Protein AF-A0A537JM64-F1 (afdb_monomer_lite)

pLDDT: mean 83.22, std 7.19, range [62.34, 94.38]

Foldseek 3Di:
DVVVVVVVVVVVVVLVVLCVVAVVVVHDSVDDADADPPPRHHDDPVCVPCVVVCVVLVQADPPPRHHD

Radius of gyration: 15.75 Å; chains: 1; bounding box: 44×31×25 Å

Organism: NCBI:txid2569760

Secondary structure (DSSP, 8-state):
-HHHHHHHHHHHHHHHHHHH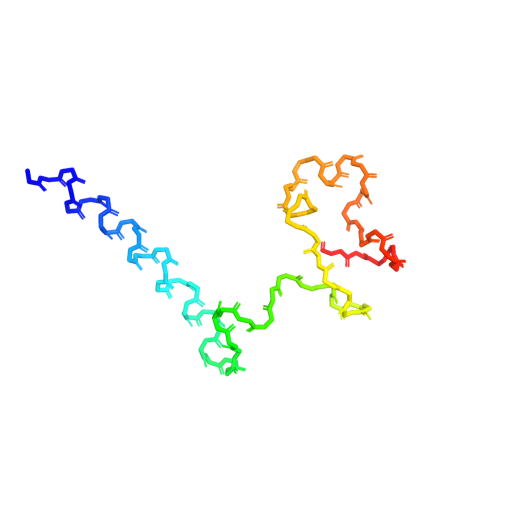HHTTTT--SSSS-SB-TTT-PBPPGGGG-HHHHHHHHSSB-TTT--B-

InterPro domains:
  IPR010627 Prepilin peptidase A24, N-terminal [PF06750] (8-68)
  IPR050882 Prepilin leader peptidase/N-methyltransferase [PTHR30487] (3-68)

Sequence (68 aa):
MGIVAFAVGLIVGSFVNVCIYRLPRRESVVWPGSHCPHCQAPIRWYDNIPLLSFALLGGRCRRCRAPI

Structure (mmCIF, N/CA/C/O backbone):
data_AF-A0A537JM64-F1
#
_entry.id   AF-A0A537JM64-F1
#
loop_
_atom_site.group_PDB
_atom_site.id
_atom_site.type_symbol
_atom_site.label_atom_id
_atom_site.label_alt_id
_atom_site.label_comp_id
_atom_site.label_asym_id
_atom_site.label_entity_id
_atom_site.label_seq_id
_atom_site.pdbx_PDB_ins_code
_atom_site.Cartn_x
_atom_site.Cartn_y
_atom_site.Cartn_z
_atom_site.occupancy
_atom_site.B_iso_or_equiv
_atom_site.auth_seq_id
_atom_site.auth_comp_id
_atom_site.auth_asym_id
_atom_site.auth_atom_id
_atom_site.pdbx_PDB_model_num
ATOM 1 N N . MET A 1 1 ? 26.252 -7.122 -16.727 1.00 67.50 1 MET A N 1
ATOM 2 C CA . MET A 1 1 ? 25.914 -8.038 -15.612 1.00 67.50 1 MET A CA 1
ATOM 3 C C . MET A 1 1 ? 25.337 -7.317 -14.386 1.00 67.50 1 MET A C 1
ATOM 5 O O . MET A 1 1 ? 24.308 -7.753 -13.892 1.00 67.50 1 MET A O 1
ATOM 9 N N . GLY A 1 2 ? 25.937 -6.215 -13.905 1.00 85.19 2 GLY A N 1
ATOM 10 C CA . GLY A 1 2 ? 25.522 -5.559 -12.648 1.00 85.19 2 GLY A CA 1
ATOM 11 C C . GLY A 1 2 ? 24.105 -4.964 -12.628 1.00 85.19 2 GLY A C 1
ATOM 12 O O . GLY A 1 2 ? 23.387 -5.147 -11.654 1.00 85.19 2 GLY A O 1
ATOM 13 N N . ILE A 1 3 ? 23.662 -4.323 -13.716 1.00 89.31 3 ILE A N 1
ATOM 14 C CA . ILE A 1 3 ? 22.322 -3.705 -13.795 1.00 89.31 3 ILE A CA 1
ATOM 15 C C . ILE A 1 3 ? 21.209 -4.757 -13.691 1.00 89.31 3 ILE A C 1
ATOM 17 O O . ILE A 1 3 ? 20.219 -4.547 -12.999 1.00 89.31 3 ILE A O 1
ATOM 21 N N . VAL A 1 4 ? 21.392 -5.914 -14.335 1.00 90.62 4 VAL A N 1
ATOM 22 C CA . VAL A 1 4 ? 20.424 -7.020 -14.281 1.00 90.62 4 VAL A CA 1
ATOM 23 C C . VAL A 1 4 ? 20.350 -7.593 -12.868 1.00 90.62 4 VAL A C 1
ATOM 25 O O . VAL A 1 4 ? 19.257 -7.748 -12.337 1.00 90.62 4 VAL A O 1
ATOM 28 N N . ALA A 1 5 ? 21.496 -7.839 -12.225 1.00 90.69 5 ALA A N 1
ATOM 29 C CA . ALA A 1 5 ? 21.534 -8.321 -10.844 1.00 90.69 5 ALA A CA 1
ATOM 30 C C . ALA A 1 5 ? 20.874 -7.332 -9.867 1.00 90.69 5 ALA A C 1
ATOM 32 O O . ALA A 1 5 ? 20.136 -7.746 -8.976 1.00 90.69 5 ALA A O 1
ATOM 33 N N . PHE A 1 6 ? 21.077 -6.028 -10.069 1.00 92.81 6 PHE A N 1
ATOM 34 C CA . PHE A 1 6 ? 20.446 -4.985 -9.265 1.00 92.81 6 PHE A CA 1
ATOM 35 C C . PHE A 1 6 ? 18.925 -4.931 -9.470 1.00 92.81 6 PHE A C 1
ATOM 37 O O . PHE A 1 6 ? 18.176 -4.919 -8.496 1.00 92.81 6 PHE A O 1
ATOM 44 N N . ALA A 1 7 ? 18.455 -4.970 -10.720 1.00 94.38 7 ALA A N 1
ATOM 45 C CA . ALA A 1 7 ? 17.026 -4.995 -11.032 1.00 94.38 7 ALA A CA 1
ATOM 46 C C . ALA A 1 7 ? 16.338 -6.239 -10.449 1.00 94.38 7 ALA A C 1
ATOM 48 O O . ALA A 1 7 ? 15.286 -6.126 -9.822 1.00 94.38 7 ALA A O 1
ATOM 49 N N . VAL A 1 8 ? 16.961 -7.413 -10.586 1.00 93.12 8 VAL A N 1
ATOM 50 C CA . VAL A 1 8 ? 16.470 -8.653 -9.970 1.00 93.12 8 VAL A CA 1
ATOM 51 C C . VAL A 1 8 ? 16.446 -8.521 -8.447 1.00 93.12 8 VAL A C 1
ATOM 53 O O . VAL A 1 8 ? 15.441 -8.865 -7.832 1.00 93.12 8 VAL A O 1
ATOM 56 N N . GLY A 1 9 ? 17.494 -7.963 -7.838 1.00 92.69 9 GLY A N 1
ATOM 57 C CA . GLY A 1 9 ? 17.543 -7.706 -6.398 1.00 92.69 9 GLY A CA 1
ATOM 58 C C . GLY A 1 9 ? 16.403 -6.808 -5.909 1.00 92.69 9 GLY A C 1
ATOM 59 O O . GLY A 1 9 ? 15.773 -7.119 -4.900 1.00 92.69 9 GLY A O 1
ATOM 60 N N . LEU A 1 10 ? 16.075 -5.745 -6.649 1.00 93.69 10 LEU A N 1
ATOM 61 C CA . LEU A 1 10 ? 14.950 -4.861 -6.326 1.00 93.69 10 LEU A CA 1
ATOM 62 C C . LEU A 1 10 ? 13.596 -5.571 -6.442 1.00 93.69 10 LEU A C 1
ATOM 64 O O . LEU A 1 10 ? 12.748 -5.423 -5.560 1.00 93.69 10 LEU A O 1
ATOM 68 N N . ILE A 1 11 ? 13.398 -6.364 -7.498 1.00 93.94 11 ILE A N 1
ATOM 69 C CA . ILE A 1 11 ? 12.159 -7.127 -7.708 1.00 93.94 11 ILE A CA 1
ATOM 70 C C . ILE A 1 11 ? 11.980 -8.160 -6.589 1.00 93.94 11 ILE A C 1
ATOM 72 O O . ILE A 1 11 ? 10.920 -8.223 -5.963 1.00 93.94 11 ILE A O 1
ATOM 76 N N . VAL A 1 12 ? 13.027 -8.936 -6.300 1.00 93.94 12 VAL A N 1
ATOM 77 C CA . VAL A 1 12 ? 13.006 -9.973 -5.260 1.00 93.94 12 VAL A CA 1
ATOM 78 C C . VAL A 1 12 ? 12.818 -9.348 -3.880 1.00 93.94 12 VAL A C 1
ATOM 80 O O . VAL A 1 12 ? 11.962 -9.803 -3.126 1.00 93.94 12 VAL A O 1
ATOM 83 N N . GLY A 1 13 ? 13.547 -8.279 -3.556 1.00 92.94 13 GLY A N 1
ATOM 84 C CA . GLY A 1 13 ? 13.414 -7.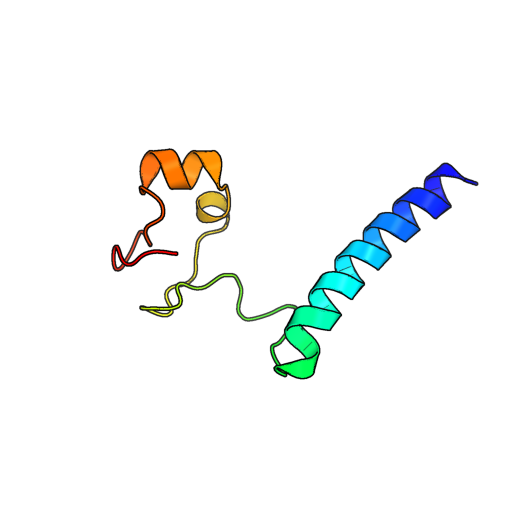582 -2.276 1.00 92.94 13 GLY A CA 1
ATOM 85 C C . GLY A 1 13 ? 12.007 -7.023 -2.054 1.00 92.94 13 GLY A C 1
ATOM 86 O 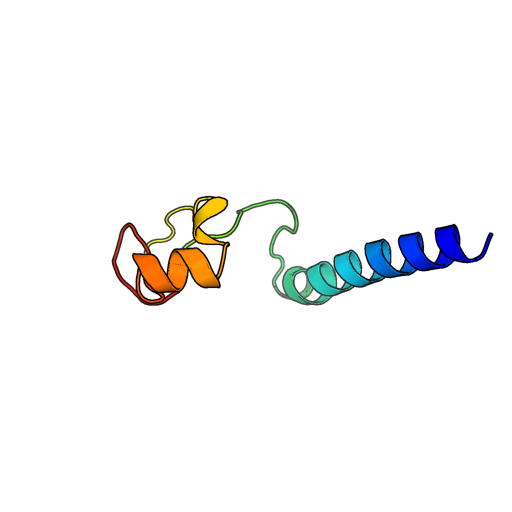O . GLY A 1 13 ? 11.432 -7.203 -0.981 1.00 92.94 13 GLY A O 1
ATOM 87 N N . SER A 1 14 ? 11.411 -6.417 -3.087 1.00 89.25 14 SER A N 1
ATOM 88 C CA . SER A 1 14 ? 10.030 -5.926 -3.034 1.00 89.25 14 SER A CA 1
ATOM 89 C C . SER A 1 14 ? 9.028 -7.058 -2.778 1.00 89.25 14 SER A C 1
ATOM 91 O O . SER A 1 14 ? 8.173 -6.942 -1.897 1.00 89.25 14 SER A O 1
ATOM 93 N N . PHE A 1 15 ? 9.170 -8.182 -3.484 1.00 89.88 15 PHE A N 1
ATOM 94 C CA . PHE A 1 15 ? 8.295 -9.341 -3.308 1.00 89.88 15 PHE A CA 1
ATOM 95 C C . PHE A 1 15 ? 8.430 -9.967 -1.912 1.00 89.88 15 PHE A C 1
ATOM 97 O O . PHE A 1 15 ? 7.424 -10.213 -1.244 1.00 89.88 15 PHE A O 1
ATOM 104 N N . VAL A 1 16 ? 9.662 -10.155 -1.428 1.00 91.56 16 VAL A N 1
ATOM 105 C CA . VAL A 1 16 ? 9.929 -10.701 -0.087 1.00 91.56 16 VAL A CA 1
ATOM 106 C C . VAL A 1 16 ? 9.324 -9.812 0.999 1.00 91.56 16 VAL A C 1
ATOM 108 O O . VAL A 1 16 ? 8.750 -10.332 1.953 1.00 91.56 16 VAL A O 1
ATOM 111 N N . ASN A 1 17 ? 9.366 -8.488 0.838 1.00 90.31 17 ASN A N 1
ATOM 112 C CA . ASN A 1 17 ? 8.729 -7.564 1.775 1.00 90.31 17 ASN A CA 1
ATOM 113 C C . ASN A 1 17 ? 7.204 -7.782 1.867 1.00 90.31 17 ASN A C 1
ATOM 115 O O . ASN A 1 17 ? 6.646 -7.821 2.965 1.00 90.31 17 ASN A O 1
ATOM 119 N N . VAL A 1 18 ? 6.527 -8.005 0.731 1.00 84.62 18 VAL A N 1
ATOM 120 C CA . VAL A 1 18 ? 5.094 -8.359 0.711 1.00 84.62 18 VAL A CA 1
ATOM 121 C C . VAL A 1 18 ? 4.851 -9.710 1.392 1.00 84.62 18 VAL A C 1
ATOM 123 O O . VAL A 1 18 ? 3.905 -9.843 2.173 1.00 84.62 18 VAL A O 1
ATOM 126 N N . CYS A 1 19 ? 5.712 -10.701 1.145 1.00 84.81 19 CYS A N 1
ATOM 127 C CA . CYS A 1 19 ? 5.624 -12.005 1.799 1.00 84.81 19 CYS A CA 1
ATOM 128 C C . CYS A 1 19 ? 5.788 -11.897 3.320 1.00 84.81 19 CYS A C 1
ATOM 130 O O . CYS A 1 19 ? 4.959 -12.438 4.041 1.00 84.81 19 CYS A O 1
ATOM 132 N N . ILE A 1 20 ? 6.782 -11.167 3.830 1.00 87.88 20 ILE A N 1
ATOM 133 C CA . ILE A 1 20 ? 6.995 -10.994 5.280 1.00 87.88 20 ILE A CA 1
ATOM 134 C C . ILE A 1 20 ? 5.755 -10.398 5.955 1.00 87.88 20 ILE A C 1
ATOM 136 O O . ILE A 1 20 ? 5.399 -10.802 7.060 1.00 87.88 20 ILE A O 1
ATOM 140 N N . TYR A 1 21 ? 5.069 -9.470 5.291 1.00 82.69 21 TYR A N 1
ATOM 141 C CA . TYR A 1 21 ? 3.863 -8.860 5.839 1.00 82.69 21 TYR A CA 1
ATOM 142 C C . TYR A 1 21 ? 2.655 -9.818 5.854 1.00 82.69 21 TYR A C 1
ATOM 144 O O . TYR A 1 21 ? 1.947 -9.897 6.865 1.00 82.69 21 TYR A O 1
ATOM 152 N N . ARG A 1 22 ? 2.427 -10.551 4.750 1.00 82.50 22 ARG A N 1
ATOM 153 C CA . ARG A 1 22 ? 1.214 -11.370 4.533 1.00 82.50 22 ARG A CA 1
ATOM 154 C C . ARG A 1 22 ? 1.319 -12.818 5.031 1.00 82.50 22 ARG A C 1
ATOM 156 O O . ARG A 1 22 ? 0.333 -13.367 5.519 1.00 82.50 22 ARG A O 1
ATOM 163 N N . LEU A 1 23 ? 2.497 -13.444 4.955 1.00 82.50 23 LEU A N 1
ATOM 164 C CA . LEU A 1 23 ? 2.686 -14.872 5.255 1.00 82.50 23 LEU A CA 1
ATOM 165 C C . LEU A 1 23 ? 2.420 -15.234 6.733 1.00 82.50 23 LEU A C 1
ATOM 167 O O . LEU A 1 23 ? 1.705 -16.210 6.968 1.00 82.50 23 LEU A O 1
ATOM 171 N N . PRO A 1 24 ? 2.876 -14.453 7.740 1.00 83.38 24 PRO A N 1
ATOM 172 C CA . PRO A 1 24 ? 2.558 -14.716 9.149 1.00 83.38 24 PRO A CA 1
ATOM 173 C C . PRO A 1 24 ? 1.060 -14.598 9.456 1.00 83.38 24 PRO A C 1
ATOM 175 O O . PRO A 1 24 ? 0.557 -15.250 10.367 1.00 83.38 24 PRO A O 1
ATOM 178 N N . ARG A 1 25 ? 0.340 -13.784 8.675 1.00 81.19 25 ARG A N 1
ATOM 179 C CA . ARG A 1 25 ? -1.108 -13.567 8.793 1.00 81.19 25 ARG A CA 1
ATOM 180 C C . ARG A 1 25 ? -1.939 -14.594 8.017 1.00 81.19 25 ARG A C 1
ATOM 182 O O . ARG A 1 25 ? -3.162 -14.532 8.060 1.00 81.19 25 ARG A O 1
ATOM 189 N N . ARG A 1 26 ? -1.292 -15.546 7.323 1.00 77.50 26 ARG A N 1
ATOM 190 C CA . ARG A 1 26 ? -1.922 -16.492 6.376 1.00 77.50 26 ARG A CA 1
ATOM 191 C C . ARG A 1 26 ? -2.785 -15.791 5.319 1.00 77.50 26 ARG A C 1
ATOM 193 O O . ARG A 1 26 ? -3.726 -16.374 4.784 1.00 77.50 26 ARG A O 1
ATOM 200 N N . GLU A 1 27 ? -2.453 -14.543 5.014 1.00 75.44 27 GLU A N 1
ATOM 201 C CA . GLU A 1 27 ? -3.123 -13.767 3.983 1.00 75.44 27 GLU A CA 1
ATOM 202 C C . GLU A 1 27 ? -2.571 -14.173 2.622 1.00 75.44 27 GLU A C 1
ATOM 204 O O . GLU A 1 27 ? -1.369 -14.409 2.453 1.00 75.44 27 GLU A O 1
ATOM 209 N N . SER A 1 28 ? -3.443 -14.266 1.62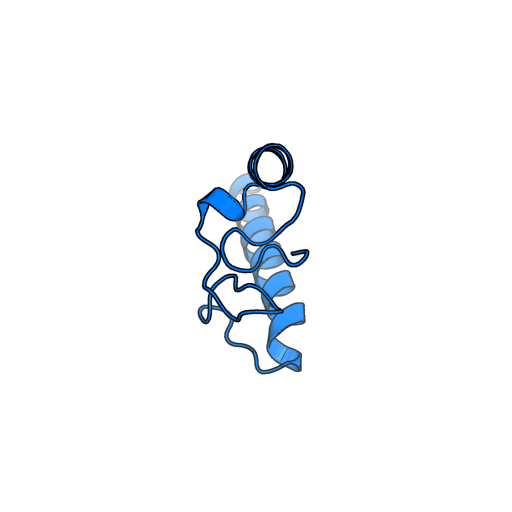4 1.00 74.12 28 SER A N 1
ATOM 210 C CA . SER A 1 28 ? -2.989 -14.595 0.281 1.00 74.12 28 SER A CA 1
ATOM 211 C C . SER A 1 28 ? -2.256 -13.388 -0.324 1.00 74.12 28 SER A C 1
ATOM 213 O O . SER A 1 28 ? -2.615 -12.225 -0.142 1.00 74.12 28 SER A O 1
ATOM 215 N N . VAL A 1 29 ? -1.144 -13.656 -1.013 1.00 69.94 29 VAL A N 1
ATOM 216 C CA . VAL A 1 29 ? -0.299 -12.605 -1.615 1.00 69.94 29 VAL A CA 1
ATOM 217 C C . VAL A 1 29 ? -0.955 -12.015 -2.866 1.00 69.94 29 VAL A C 1
ATOM 219 O O . VAL A 1 29 ? -0.776 -10.842 -3.173 1.00 69.94 29 VAL A O 1
ATOM 222 N N . VAL A 1 30 ? -1.749 -12.832 -3.560 1.00 68.25 30 VAL A N 1
ATOM 223 C CA . VAL A 1 30 ? -2.377 -12.513 -4.853 1.00 68.25 30 VAL A CA 1
ATOM 224 C C . VAL A 1 30 ? -3.830 -12.053 -4.698 1.00 68.25 30 VAL A C 1
ATOM 226 O O . VAL A 1 30 ? -4.337 -11.275 -5.501 1.00 68.25 30 VAL A O 1
ATOM 229 N N . TRP A 1 31 ? -4.511 -12.526 -3.662 1.00 62.34 31 TRP A N 1
ATOM 230 C CA . TRP A 1 31 ? -5.928 -12.289 -3.415 1.00 62.34 31 TRP A CA 1
ATOM 231 C C . TRP A 1 31 ? -6.145 -12.231 -1.897 1.00 62.34 31 TRP A C 1
ATOM 233 O O . TRP A 1 31 ? -5.302 -12.738 -1.180 1.00 62.34 31 TRP A O 1
ATOM 243 N N . PRO A 1 32 ? -7.190 -11.595 -1.367 1.00 65.31 32 PRO A N 1
ATOM 244 C CA . PRO A 1 32 ? -7.947 -10.538 -2.016 1.00 65.31 32 PRO A CA 1
ATOM 245 C C . PRO A 1 32 ? -7.050 -9.310 -2.307 1.00 65.31 32 PRO A C 1
ATOM 247 O O . PRO A 1 32 ? -5.995 -9.119 -1.699 1.00 65.31 32 PRO A O 1
ATOM 250 N N . GLY A 1 33 ? -7.434 -8.495 -3.297 1.00 74.00 33 GLY A N 1
ATOM 251 C CA . GLY A 1 33 ? -6.762 -7.219 -3.601 1.00 74.00 33 GLY A CA 1
ATOM 252 C C . GLY A 1 33 ? -6.848 -6.205 -2.449 1.00 74.00 33 GLY A C 1
ATOM 253 O O . GLY A 1 33 ? -7.247 -6.542 -1.337 1.00 74.00 33 GLY A O 1
ATOM 254 N N . SER A 1 34 ? -6.513 -4.937 -2.686 1.00 72.19 34 SER A N 1
ATOM 255 C CA . SER A 1 34 ? -6.778 -3.879 -1.699 1.00 72.19 34 SER A CA 1
ATOM 256 C C . SER A 1 34 ? -8.288 -3.798 -1.421 1.00 72.19 34 SER A C 1
ATOM 258 O O . SER A 1 34 ? -9.074 -3.672 -2.358 1.00 72.19 34 SER A O 1
ATOM 260 N N . HIS A 1 35 ? -8.709 -3.871 -0.158 1.00 85.06 35 HIS A N 1
ATOM 261 C CA . HIS A 1 35 ? -10.112 -3.734 0.256 1.00 85.06 35 HIS A CA 1
ATOM 262 C C . HIS A 1 35 ? -10.214 -2.735 1.403 1.00 85.06 35 HIS A C 1
ATOM 264 O O . HIS A 1 35 ? -9.280 -2.567 2.183 1.00 85.06 35 HIS A O 1
ATOM 270 N N . CYS A 1 36 ? -11.356 -2.060 1.509 1.00 83.25 36 CYS A N 1
ATOM 271 C CA . CYS A 1 36 ? -11.605 -1.169 2.634 1.00 83.25 36 CYS A CA 1
ATOM 272 C C . CYS A 1 36 ? -11.771 -1.988 3.928 1.00 83.25 36 CYS A C 1
ATOM 274 O O . CYS A 1 36 ? -12.624 -2.878 3.949 1.00 83.25 36 CYS A O 1
ATOM 276 N N . PRO A 1 37 ? -11.064 -1.659 5.027 1.00 81.44 37 PRO A N 1
ATOM 277 C CA . PRO A 1 37 ? -11.156 -2.420 6.276 1.00 81.44 37 PRO A CA 1
ATOM 278 C C . PRO A 1 37 ? -12.555 -2.358 6.911 1.00 81.44 37 PRO A C 1
ATOM 280 O O . PRO A 1 37 ? -12.972 -3.301 7.576 1.00 81.44 37 PRO A O 1
ATOM 283 N N . HIS A 1 38 ? -13.313 -1.283 6.663 1.00 86.00 38 HIS A N 1
ATOM 284 C CA . HIS A 1 38 ? -14.629 -1.066 7.268 1.00 86.00 38 HIS A CA 1
ATOM 285 C C . HIS A 1 38 ? -15.786 -1.732 6.521 1.00 86.00 38 HIS A C 1
ATOM 287 O O . HIS A 1 38 ? -16.662 -2.316 7.146 1.00 86.00 38 HIS A O 1
ATOM 293 N N . CYS A 1 39 ? -15.834 -1.607 5.191 1.00 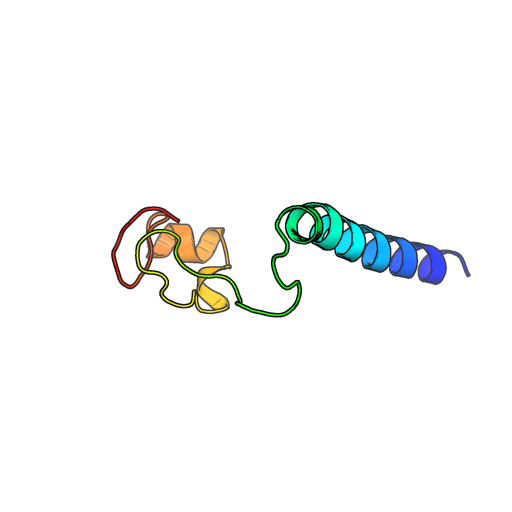86.50 39 CYS A N 1
ATOM 294 C CA . CYS A 1 39 ? -16.959 -2.118 4.397 1.00 86.50 39 CYS A CA 1
ATOM 295 C C . CYS A 1 39 ? -16.607 -3.322 3.527 1.00 86.50 39 CYS A C 1
ATOM 297 O O . CYS A 1 39 ? -17.474 -3.805 2.805 1.00 86.50 39 CYS A O 1
ATOM 299 N N . GLN A 1 40 ? -15.345 -3.766 3.551 1.00 83.44 40 GLN A N 1
ATOM 300 C CA . GLN A 1 40 ? -14.834 -4.881 2.748 1.00 83.44 40 GLN A CA 1
ATOM 301 C C . GLN A 1 40 ? -15.061 -4.702 1.236 1.00 83.44 40 GLN A C 1
ATOM 303 O O . GLN A 1 40 ? -14.947 -5.647 0.463 1.00 83.44 40 GLN A O 1
ATOM 308 N N . ALA A 1 41 ? -15.361 -3.478 0.782 1.00 84.69 41 ALA A N 1
ATOM 309 C CA . ALA A 1 41 ? -15.491 -3.184 -0.635 1.00 84.69 41 ALA A CA 1
ATOM 310 C C . ALA A 1 41 ? -14.102 -3.205 -1.296 1.00 84.69 41 ALA A C 1
ATOM 312 O O . ALA A 1 41 ? -13.158 -2.641 -0.727 1.00 84.69 41 ALA A O 1
ATOM 313 N N . PRO A 1 42 ? -13.967 -3.796 -2.497 1.00 83.00 42 PRO A N 1
ATOM 314 C CA . PRO A 1 42 ? -12.719 -3.768 -3.248 1.00 83.00 42 PRO A CA 1
ATOM 315 C C . PRO A 1 42 ? -12.337 -2.326 -3.583 1.00 83.00 42 PRO A C 1
ATOM 317 O O . PRO A 1 42 ? -13.138 -1.561 -4.130 1.00 83.00 42 PRO A O 1
ATOM 320 N N . ILE A 1 43 ? -11.103 -1.955 -3.251 1.00 82.00 43 ILE A N 1
ATOM 321 C CA . ILE A 1 43 ? -10.510 -0.670 -3.613 1.00 82.00 43 ILE A CA 1
ATOM 322 C C . ILE A 1 43 ? -10.085 -0.776 -5.073 1.00 82.00 43 ILE A C 1
ATOM 324 O O . ILE A 1 43 ? -9.320 -1.662 -5.463 1.00 82.00 43 ILE A O 1
ATOM 328 N N . ARG A 1 44 ? -10.607 0.128 -5.904 1.00 81.75 44 ARG A N 1
ATOM 329 C CA . ARG A 1 44 ? -10.251 0.167 -7.322 1.00 81.75 44 ARG A CA 1
ATOM 330 C C . ARG A 1 44 ? -8.784 0.559 -7.459 1.00 81.75 44 ARG A C 1
ATOM 332 O O . ARG A 1 44 ? -8.264 1.336 -6.667 1.00 81.75 44 ARG A O 1
ATOM 339 N N . TRP A 1 45 ? -8.121 0.057 -8.494 1.00 79.75 45 TRP A N 1
ATOM 340 C CA . TRP A 1 45 ? -6.689 0.281 -8.710 1.00 79.75 45 TRP A CA 1
ATOM 341 C C . TRP A 1 45 ? -6.293 1.770 -8.687 1.00 79.75 45 TRP A C 1
ATOM 343 O O . TRP A 1 45 ? -5.257 2.104 -8.127 1.00 79.75 45 TRP A O 1
ATOM 353 N N . TYR A 1 46 ? -7.141 2.668 -9.199 1.00 79.50 46 TYR A N 1
ATOM 354 C CA . TYR A 1 46 ? -6.893 4.113 -9.193 1.00 79.50 46 TYR A CA 1
ATOM 355 C C . TYR A 1 46 ? -7.127 4.787 -7.832 1.00 79.50 46 TYR A C 1
ATOM 357 O O . TYR A 1 46 ? -6.579 5.856 -7.582 1.00 79.50 46 TYR A O 1
ATOM 365 N N . ASP A 1 47 ? -7.901 4.176 -6.930 1.00 78.31 47 ASP A N 1
ATOM 366 C CA . ASP A 1 47 ? -8.053 4.671 -5.557 1.00 78.31 47 ASP A CA 1
ATOM 367 C C . ASP A 1 47 ? -6.790 4.349 -4.716 1.00 78.31 47 ASP A C 1
ATOM 369 O O . ASP A 1 47 ? -6.553 4.997 -3.699 1.00 78.31 47 ASP A O 1
ATOM 373 N N . ASN A 1 48 ? -5.922 3.432 -5.175 1.00 73.81 48 ASN A N 1
ATOM 374 C CA . ASN A 1 48 ? -4.594 3.209 -4.582 1.00 73.81 48 ASN A CA 1
ATOM 375 C C . ASN A 1 48 ? -3.563 4.297 -4.954 1.00 73.81 48 ASN A C 1
ATOM 377 O O . ASN A 1 48 ? -2.433 4.211 -4.485 1.00 73.81 48 ASN A O 1
ATOM 381 N N . ILE A 1 49 ? -3.895 5.294 -5.792 1.00 83.00 49 ILE A N 1
ATOM 382 C CA . ILE A 1 49 ? -2.981 6.396 -6.154 1.00 83.00 49 ILE A CA 1
ATOM 383 C C . ILE A 1 49 ? -3.030 7.457 -5.041 1.00 83.00 49 ILE A C 1
ATOM 385 O O . ILE A 1 49 ? -3.91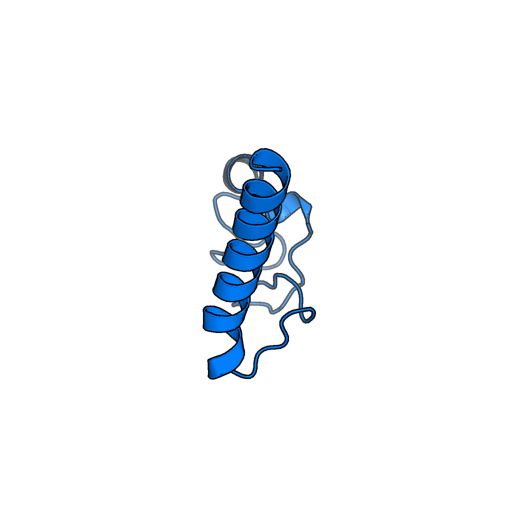9 8.308 -5.090 1.00 83.00 49 ILE A O 1
ATOM 389 N N . PRO A 1 50 ? -2.097 7.474 -4.066 1.00 71.00 50 PRO A N 1
ATOM 390 C CA . PRO A 1 50 ? -2.321 8.124 -2.772 1.00 71.00 50 PRO A CA 1
ATOM 391 C C . PRO A 1 50 ? -2.596 9.621 -2.891 1.00 71.00 50 PRO A C 1
ATOM 393 O O . PRO A 1 50 ? -3.488 10.138 -2.238 1.00 71.00 50 PRO A O 1
ATOM 396 N N . LEU A 1 51 ? -1.876 10.327 -3.765 1.00 81.69 51 LEU A N 1
ATOM 397 C CA . LEU A 1 51 ? -2.034 11.774 -3.933 1.00 81.69 51 LEU A CA 1
ATOM 398 C C . LEU A 1 51 ? -3.360 12.144 -4.609 1.00 81.69 51 LEU A C 1
ATOM 400 O O . LEU A 1 51 ? -4.046 13.066 -4.175 1.00 81.69 51 LEU A O 1
ATOM 404 N N . LEU A 1 52 ? -3.737 11.409 -5.658 1.00 82.62 52 LEU A N 1
ATOM 405 C CA . LEU A 1 52 ? -4.959 11.679 -6.411 1.00 82.62 52 LEU A CA 1
ATOM 406 C C . LEU A 1 52 ? -6.196 11.259 -5.612 1.00 82.62 52 LEU A C 1
ATOM 408 O O . LEU A 1 52 ? -7.170 12.007 -5.528 1.00 82.62 52 LEU A O 1
ATOM 412 N N . SER A 1 53 ? -6.159 10.076 -4.999 1.00 81.12 53 SER A N 1
ATOM 413 C CA . SER A 1 53 ? -7.266 9.576 -4.193 1.00 81.12 53 SER A CA 1
ATOM 414 C C . SER A 1 53 ? -7.415 10.358 -2.890 1.00 81.12 53 SER A C 1
ATOM 416 O O . SER A 1 53 ? -8.546 10.643 -2.508 1.00 81.12 53 SER A O 1
ATOM 418 N N . PHE A 1 54 ? -6.331 10.816 -2.252 1.00 83.31 54 PHE A N 1
ATOM 419 C CA . PHE A 1 54 ? -6.423 11.701 -1.087 1.00 83.31 54 PHE A CA 1
ATOM 420 C C . PHE A 1 54 ? -7.008 13.072 -1.445 1.00 83.31 54 PHE A C 1
ATOM 422 O O . PHE A 1 54 ? -7.885 13.547 -0.730 1.00 83.31 54 PHE A O 1
ATOM 429 N N . ALA A 1 55 ? -6.616 13.673 -2.573 1.00 87.62 55 ALA A N 1
ATOM 430 C CA . ALA A 1 55 ? -7.196 14.941 -3.021 1.00 87.62 55 ALA A CA 1
ATOM 431 C C . ALA A 1 55 ? -8.701 14.828 -3.340 1.00 87.62 55 ALA A C 1
ATOM 433 O O . ALA A 1 55 ? -9.467 15.741 -3.039 1.00 87.62 55 ALA A O 1
ATOM 434 N N . LEU A 1 56 ? -9.139 13.706 -3.923 1.00 84.94 56 LEU A N 1
ATOM 435 C CA . LEU A 1 56 ? -10.535 13.501 -4.335 1.00 84.94 56 LEU A CA 1
ATOM 436 C C . LEU A 1 56 ? -11.442 12.940 -3.229 1.00 84.94 56 LEU A C 1
ATOM 438 O O . LEU A 1 56 ? -12.636 13.231 -3.208 1.00 84.94 56 LEU A O 1
ATOM 442 N N . LEU A 1 57 ? -10.910 12.087 -2.350 1.00 83.62 57 LEU A N 1
ATOM 443 C CA . LEU A 1 57 ? -11.680 11.336 -1.349 1.00 83.62 57 LEU A CA 1
ATOM 444 C C . LEU A 1 57 ? -11.339 11.731 0.096 1.00 83.62 57 LEU A C 1
ATOM 446 O O . LEU A 1 57 ? -12.030 11.300 1.018 1.00 83.62 57 LEU A O 1
ATOM 450 N N . GLY A 1 58 ? -10.283 12.517 0.317 1.00 85.62 58 GLY A N 1
ATOM 451 C CA . GLY A 1 58 ? -9.853 12.953 1.648 1.00 85.62 58 GLY A CA 1
ATOM 452 C C . GLY A 1 58 ? -9.368 11.811 2.542 1.00 85.62 58 GLY A C 1
ATOM 453 O O . GLY A 1 58 ? -9.648 11.828 3.739 1.00 85.62 58 GLY A O 1
ATOM 454 N N . GLY A 1 59 ? -8.733 10.784 1.963 1.00 83.69 59 GLY A N 1
ATOM 455 C CA . GLY A 1 59 ? -8.297 9.589 2.699 1.00 83.69 59 GLY A CA 1
ATOM 456 C C . GLY A 1 59 ? -9.453 8.693 3.152 1.00 83.69 59 GLY A C 1
ATOM 457 O O . GLY A 1 59 ? -9.353 8.017 4.171 1.00 83.69 59 GLY A O 1
ATOM 458 N N . ARG A 1 60 ? -10.588 8.718 2.439 1.00 86.69 60 ARG A N 1
ATOM 459 C CA . ARG A 1 60 ? -11.789 7.947 2.786 1.00 86.69 60 ARG A CA 1
ATOM 460 C C . ARG A 1 60 ? -12.189 6.985 1.681 1.00 86.69 60 ARG A C 1
ATOM 462 O O . ARG A 1 60 ? -12.038 7.255 0.493 1.00 86.69 60 ARG A O 1
ATOM 469 N N . CYS A 1 61 ? -12.776 5.860 2.066 1.00 86.31 61 CYS A N 1
ATOM 470 C CA . CYS A 1 61 ? -13.309 4.887 1.133 1.00 86.31 61 CYS A CA 1
ATOM 471 C C . CYS A 1 61 ? -14.454 5.507 0.326 1.00 86.31 61 CYS A C 1
ATOM 473 O O . CYS A 1 61 ? -15.405 6.052 0.884 1.00 86.31 61 CYS A O 1
ATOM 475 N N . ARG A 1 62 ? -14.432 5.338 -0.996 1.00 85.69 62 ARG A N 1
ATOM 476 C CA . ARG A 1 62 ? -15.486 5.830 -1.895 1.00 85.69 62 ARG A CA 1
ATOM 477 C C . ARG A 1 62 ? -16.884 5.282 -1.569 1.00 85.69 62 ARG A C 1
ATOM 479 O O . ARG A 1 62 ? -17.874 5.946 -1.863 1.00 85.69 62 ARG A O 1
ATOM 486 N N . ARG A 1 63 ? -16.980 4.073 -0.999 1.00 85.69 63 ARG A N 1
ATOM 487 C CA . ARG A 1 63 ? -18.259 3.390 -0.738 1.00 85.69 63 ARG A CA 1
ATOM 488 C C . ARG A 1 63 ? -18.850 3.746 0.625 1.00 85.69 63 ARG A C 1
ATOM 490 O O . ARG A 1 63 ? -20.004 4.149 0.682 1.00 85.69 63 ARG A O 1
ATOM 497 N N . CYS A 1 64 ? -18.075 3.610 1.702 1.00 88.25 64 CYS A N 1
ATOM 498 C CA . CYS A 1 64 ? -18.559 3.836 3.070 1.00 88.25 64 CYS A CA 1
ATOM 499 C C . CYS A 1 64 ? -18.089 5.153 3.703 1.00 88.25 64 CYS A C 1
ATOM 501 O O . CYS A 1 64 ? -18.509 5.463 4.812 1.00 88.25 64 CYS A O 1
ATOM 503 N N . ARG A 1 65 ? -17.216 5.921 3.034 1.00 87.00 65 ARG A N 1
ATOM 504 C CA . ARG A 1 65 ? -16.588 7.160 3.539 1.00 87.00 65 ARG A CA 1
ATOM 505 C C . ARG A 1 65 ? -15.821 7.010 4.859 1.00 87.00 65 ARG A C 1
ATOM 507 O O . ARG A 1 65 ? -15.443 8.018 5.452 1.00 87.00 65 ARG A O 1
ATOM 514 N N . ALA A 1 66 ? -15.565 5.784 5.302 1.00 85.44 66 ALA A N 1
ATOM 515 C CA . ALA A 1 66 ? -14.678 5.511 6.422 1.00 85.44 66 ALA A CA 1
ATOM 516 C C . ALA A 1 66 ? -13.213 5.735 6.001 1.00 85.44 66 ALA A C 1
ATOM 518 O O . ALA A 1 66 ? -12.916 5.587 4.811 1.00 85.44 66 ALA A O 1
ATOM 519 N N . PRO A 1 67 ? -12.312 6.101 6.923 1.00 81.94 67 PRO A N 1
ATOM 520 C CA . PRO A 1 67 ? -10.894 6.275 6.612 1.00 81.94 67 PRO A CA 1
ATOM 521 C C . PRO A 1 67 ? -10.267 4.979 6.058 1.00 81.94 67 PRO A C 1
ATOM 523 O O . PRO A 1 67 ? -10.658 3.881 6.466 1.00 81.94 67 PRO A O 1
ATOM 526 N N . ILE A 1 68 ? -9.349 5.116 5.093 1.00 75.00 68 ILE A N 1
ATOM 527 C CA . ILE A 1 68 ? -8.553 4.030 4.473 1.00 75.00 68 ILE A CA 1
ATOM 528 C C . ILE A 1 68 ? -7.067 4.262 4.693 1.00 75.00 68 ILE A C 1
ATOM 530 O O . ILE A 1 68 ? -6.651 5.439 4.631 1.00 75.00 68 ILE A O 1
#